Protein AF-S6UTB5-F1 (afdb_monomer_lite)

Organism: NCBI:txid1194404

Secondary structure (DSSP, 8-state):
-EE-TTS-EES--PBPS--SS--BHHHHB-SSSPPPHHHHTPBPPHHHHHHS----TTSPPEEE--S---SS---SBTTEEE-EEBGGGTSEEEEE---S-SS--GGGEEEEE-PPPP---

Structure (mmCIF, N/CA/C/O backbone):
data_AF-S6UTB5-F1
#
_entry.id   AF-S6UTB5-F1
#
loop_
_atom_site.group_PDB
_atom_site.id
_atom_site.type_symbol
_atom_site.label_atom_id
_atom_site.label_alt_id
_atom_site.label_comp_id
_atom_site.label_asym_id
_atom_site.label_entity_id
_atom_site.label_seq_id
_atom_site.pdbx_PDB_ins_code
_atom_site.Cartn_x
_atom_site.Cartn_y
_atom_site.Cartn_z
_atom_site.occupancy
_atom_site.B_iso_or_equiv
_atom_site.auth_seq_id
_atom_site.auth_comp_id
_atom_site.auth_asym_id
_atom_site.auth_atom_id
_atom_site.pdbx_PDB_model_num
ATOM 1 N N . THR A 1 1 ? 15.607 10.805 12.411 1.00 65.88 1 THR A N 1
ATOM 2 C CA . THR A 1 1 ? 15.615 10.926 10.942 1.00 65.88 1 THR A CA 1
ATOM 3 C C . THR A 1 1 ? 15.780 9.541 10.323 1.00 65.88 1 THR A C 1
ATOM 5 O O . THR A 1 1 ? 16.222 8.630 11.014 1.00 65.88 1 THR A O 1
ATOM 8 N N . LEU A 1 2 ? 15.346 9.351 9.078 1.00 70.94 2 LEU A N 1
ATOM 9 C CA . LEU A 1 2 ? 15.247 8.074 8.362 1.00 70.94 2 LEU A CA 1
ATOM 10 C C . LEU A 1 2 ? 16.042 8.194 7.058 1.00 70.94 2 LEU A C 1
ATOM 12 O O . LEU A 1 2 ? 15.652 8.987 6.208 1.00 70.94 2 LEU A O 1
ATOM 16 N N . THR A 1 3 ? 17.135 7.460 6.873 1.00 73.62 3 THR A N 1
ATOM 17 C CA . THR A 1 3 ? 17.847 7.451 5.581 1.00 73.62 3 THR A CA 1
ATOM 18 C C . THR A 1 3 ? 17.281 6.335 4.707 1.00 73.62 3 THR A C 1
ATOM 20 O O . THR A 1 3 ? 17.331 5.173 5.104 1.00 73.62 3 THR A O 1
ATOM 23 N N . GLY A 1 4 ? 16.698 6.692 3.559 1.00 66.44 4 GLY A N 1
ATOM 24 C CA . GLY A 1 4 ? 16.149 5.736 2.588 1.00 66.44 4 GLY A CA 1
ATOM 25 C C . GLY A 1 4 ? 17.234 5.032 1.771 1.00 66.44 4 GLY A C 1
ATOM 26 O O . GLY A 1 4 ? 18.401 5.433 1.802 1.00 66.44 4 GLY A O 1
ATOM 27 N N . GLY A 1 5 ? 16.860 4.002 1.005 1.00 67.31 5 GLY A N 1
ATOM 28 C CA . GLY A 1 5 ? 17.788 3.285 0.116 1.00 67.31 5 GLY A CA 1
ATOM 29 C C . GLY A 1 5 ? 18.373 4.154 -1.006 1.00 67.31 5 GLY A C 1
ATOM 30 O O . GLY A 1 5 ? 19.380 3.799 -1.612 1.00 67.31 5 GLY A O 1
ATOM 31 N N . ASP A 1 6 ? 17.773 5.318 -1.247 1.00 68.44 6 ASP A N 1
ATOM 32 C CA . ASP A 1 6 ? 18.244 6.365 -2.154 1.00 68.44 6 ASP A CA 1
ATOM 33 C C . ASP A 1 6 ? 19.270 7.328 -1.525 1.00 68.44 6 ASP A C 1
ATOM 35 O O . ASP A 1 6 ? 19.731 8.260 -2.184 1.00 68.44 6 ASP A O 1
ATOM 39 N N . GLY A 1 7 ? 19.625 7.127 -0.253 1.00 72.31 7 GLY A N 1
ATOM 40 C CA . GLY A 1 7 ? 20.558 7.976 0.488 1.00 72.31 7 GLY A CA 1
ATOM 41 C C . GLY A 1 7 ? 19.946 9.274 1.023 1.00 72.31 7 GLY A C 1
ATOM 42 O O . GLY A 1 7 ? 20.662 10.067 1.636 1.00 72.31 7 GLY A O 1
ATOM 43 N N . LEU A 1 8 ? 18.640 9.508 0.838 1.00 72.62 8 LEU A N 1
ATOM 44 C CA . LEU A 1 8 ? 17.973 10.708 1.339 1.00 72.62 8 LEU A CA 1
ATOM 45 C C . LEU A 1 8 ? 17.503 10.527 2.781 1.00 72.62 8 LEU A C 1
ATOM 47 O O . LEU A 1 8 ? 16.794 9.578 3.123 1.00 72.62 8 LEU A O 1
ATOM 51 N N . THR A 1 9 ? 17.855 11.498 3.621 1.00 76.81 9 THR A N 1
ATOM 52 C CA . THR A 1 9 ? 17.406 11.580 5.011 1.00 76.81 9 THR A CA 1
ATOM 53 C C . THR A 1 9 ? 16.052 12.280 5.089 1.00 76.81 9 THR A C 1
ATOM 55 O O . THR A 1 9 ? 15.887 13.398 4.609 1.00 76.81 9 THR A O 1
ATOM 58 N N . ARG A 1 10 ? 15.080 11.627 5.723 1.00 81.50 10 ARG A N 1
ATOM 59 C CA . ARG A 1 10 ? 13.698 12.086 5.882 1.00 81.50 10 ARG A CA 1
ATOM 60 C C . ARG A 1 10 ? 13.340 12.205 7.357 1.00 81.50 10 ARG A C 1
ATOM 62 O O . ARG A 1 10 ? 13.804 11.433 8.196 1.00 81.50 10 ARG A O 1
ATOM 69 N N . GLU A 1 11 ? 12.490 13.165 7.680 1.00 85.56 11 GLU A N 1
ATOM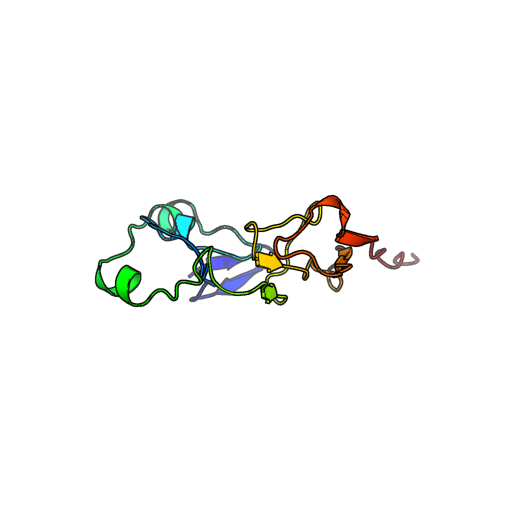 70 C CA . GLU A 1 11 ? 11.944 13.336 9.037 1.00 85.56 11 GLU A CA 1
ATOM 71 C C . GLU A 1 11 ? 10.517 12.803 9.162 1.00 85.56 11 GLU A C 1
ATOM 73 O O . GLU A 1 11 ? 10.035 12.558 10.262 1.00 85.56 11 GLU A O 1
ATOM 78 N N . PHE A 1 12 ? 9.879 12.551 8.021 1.00 87.00 12 PHE A N 1
ATOM 79 C CA . PHE A 1 12 ? 8.504 12.099 7.912 1.00 87.00 12 PHE A CA 1
ATOM 80 C C . PHE A 1 12 ? 8.449 10.815 7.090 1.00 87.00 12 PHE A C 1
ATOM 82 O O . PHE A 1 12 ? 9.263 10.599 6.188 1.00 87.00 12 PHE A O 1
ATOM 89 N N . PHE A 1 13 ? 7.463 9.980 7.389 1.00 90.06 13 PHE A N 1
ATOM 90 C CA . PHE A 1 13 ? 7.115 8.804 6.604 1.00 90.06 13 PHE A CA 1
ATOM 91 C C . PHE A 1 13 ? 5.614 8.819 6.331 1.00 90.06 13 PHE A C 1
ATOM 93 O O . PHE A 1 13 ? 4.856 9.535 6.989 1.00 90.06 13 PHE A O 1
ATOM 100 N N . ARG A 1 14 ? 5.175 8.047 5.339 1.00 90.62 14 ARG A N 1
ATOM 101 C CA . ARG A 1 14 ? 3.754 7.987 4.991 1.00 90.62 14 ARG A CA 1
ATOM 102 C C . ARG A 1 14 ? 3.046 6.907 5.777 1.00 90.62 14 ARG A C 1
ATOM 104 O O . ARG A 1 14 ? 3.535 5.781 5.865 1.00 90.62 14 ARG A O 1
ATOM 111 N N . THR A 1 15 ? 1.877 7.254 6.295 1.00 93.00 15 THR A N 1
ATOM 112 C CA . THR A 1 15 ? 1.024 6.320 7.012 1.00 93.00 15 THR A CA 1
ATOM 113 C C . THR A 1 15 ? 0.006 5.665 6.077 1.00 93.00 15 THR A C 1
ATOM 115 O O . THR A 1 15 ? -0.516 6.288 5.149 1.00 93.00 15 THR A O 1
ATOM 118 N N . LYS A 1 16 ? -0.302 4.394 6.333 1.00 94.19 16 LYS A N 1
ATOM 119 C CA . LYS A 1 16 ? -1.505 3.725 5.859 1.00 94.19 16 LYS A CA 1
ATOM 120 C C . LYS A 1 16 ? -2.687 4.495 6.420 1.00 94.19 16 LYS A C 1
ATOM 122 O O . LYS A 1 16 ? -2.800 4.659 7.631 1.00 94.19 16 LYS A O 1
ATOM 127 N N . PHE A 1 17 ? -3.596 4.891 5.547 1.00 94.38 17 PHE A N 1
ATOM 128 C CA . PHE A 1 17 ? -4.853 5.509 5.949 1.00 94.38 17 PHE A CA 1
ATOM 129 C C . PHE A 1 17 ? -5.978 4.473 6.071 1.00 94.38 17 PHE A C 1
ATOM 131 O O . PHE A 1 17 ? -7.142 4.826 5.981 1.00 94.38 17 PHE A O 1
ATOM 138 N N . TRP A 1 18 ? -5.664 3.182 6.205 1.00 94.62 18 TRP A N 1
ATOM 139 C CA . TRP A 1 18 ? -6.658 2.103 6.248 1.00 94.62 18 TRP A CA 1
ATOM 140 C C . TRP A 1 18 ? -6.494 1.166 7.447 1.00 94.62 18 TRP A C 1
ATOM 142 O O . TRP A 1 18 ? -7.460 0.507 7.798 1.00 94.62 18 TRP A O 1
ATOM 152 N N . GLU A 1 19 ? -5.336 1.116 8.111 1.00 93.94 19 GLU A N 1
ATOM 153 C CA . GLU A 1 19 ? -5.058 0.163 9.198 1.00 93.94 19 GLU A CA 1
ATOM 154 C C . GLU A 1 19 ? -6.116 0.214 10.321 1.00 93.94 19 GLU A C 1
ATOM 156 O O . GLU A 1 19 ? -6.495 1.293 10.773 1.00 93.94 19 GLU A O 1
ATOM 161 N N . ASP A 1 20 ? -6.627 -0.945 10.757 1.00 89.12 20 ASP A N 1
ATOM 162 C CA . ASP A 1 20 ? -7.816 -0.983 11.630 1.00 89.12 20 ASP A CA 1
ATOM 163 C C . ASP A 1 20 ? -7.493 -0.771 13.111 1.00 89.12 20 ASP A C 1
ATOM 165 O O . ASP A 1 20 ? -8.259 -0.125 13.825 1.00 89.12 20 ASP A O 1
ATOM 169 N N . ASN A 1 21 ? -6.376 -1.326 13.582 1.00 91.75 21 ASN A N 1
ATOM 170 C CA . ASN A 1 21 ? -5.938 -1.196 14.970 1.00 91.75 21 ASN A CA 1
ATOM 171 C C . ASN A 1 21 ? -4.402 -1.212 15.072 1.00 91.75 21 ASN A C 1
ATOM 173 O O . ASN A 1 21 ? -3.829 -2.155 15.633 1.00 91.75 21 ASN A O 1
ATOM 177 N N . PRO A 1 22 ? -3.713 -0.198 14.519 1.00 95.25 22 PRO A N 1
ATOM 178 C CA . PRO A 1 22 ? -2.261 -0.144 14.572 1.00 95.25 22 PRO A CA 1
ATOM 179 C C . PRO A 1 22 ? -1.755 0.077 16.001 1.00 95.25 22 PRO A C 1
ATOM 181 O O . PRO A 1 22 ? -2.326 0.851 16.778 1.00 95.25 22 PRO A O 1
ATOM 184 N N . GLN A 1 23 ? -0.658 -0.590 16.353 1.00 96.94 23 GLN A N 1
ATOM 185 C CA . GLN A 1 23 ? -0.009 -0.462 17.657 1.00 96.94 23 GLN A CA 1
ATOM 186 C C . GLN A 1 23 ? 1.299 0.318 17.580 1.00 96.94 23 GLN A C 1
ATOM 188 O O . GLN A 1 23 ? 1.615 1.058 18.508 1.00 96.94 23 GLN A O 1
ATOM 193 N N . THR A 1 24 ? 2.032 0.187 16.481 1.00 97.25 24 THR A N 1
ATOM 194 C CA . THR A 1 24 ? 3.385 0.715 16.296 1.00 97.25 24 THR A CA 1
ATOM 195 C C . THR A 1 24 ? 3.518 1.512 15.001 1.00 97.25 24 THR A C 1
ATOM 197 O O . THR A 1 24 ? 2.667 1.429 14.113 1.00 97.25 24 THR A O 1
ATOM 200 N N . TYR A 1 25 ? 4.604 2.274 14.854 1.00 96.19 25 TYR A N 1
ATOM 201 C CA . TYR A 1 25 ? 4.892 2.989 13.602 1.00 96.19 25 TYR A CA 1
ATOM 202 C C . TYR A 1 25 ? 5.076 2.028 12.419 1.00 96.19 25 TYR A C 1
ATOM 204 O O . TYR A 1 25 ? 4.698 2.355 11.295 1.00 96.19 25 TYR A O 1
ATOM 212 N N . GLY A 1 26 ? 5.605 0.826 12.666 1.00 95.06 26 GLY A N 1
ATOM 213 C CA . GLY A 1 26 ? 5.721 -0.231 11.663 1.00 95.06 26 GLY A CA 1
ATOM 214 C C . GLY A 1 26 ? 4.369 -0.736 11.151 1.00 95.06 26 GLY A C 1
ATOM 215 O O . GLY A 1 26 ? 4.260 -1.097 9.982 1.00 95.06 26 GLY A O 1
ATOM 216 N N . ASP A 1 27 ? 3.319 -0.689 11.972 1.00 95.06 27 ASP A N 1
ATOM 217 C CA . ASP A 1 27 ? 1.976 -1.088 11.534 1.00 95.06 27 ASP A CA 1
ATOM 218 C C . ASP A 1 27 ? 1.391 -0.096 10.533 1.00 95.06 27 ASP A C 1
ATOM 220 O O . ASP A 1 27 ? 0.614 -0.481 9.662 1.00 95.06 27 ASP A O 1
ATOM 224 N N . VAL A 1 28 ? 1.780 1.175 10.629 1.00 95.00 28 VAL A N 1
ATOM 225 C CA . VAL A 1 28 ? 1.237 2.243 9.789 1.00 95.00 28 VAL A CA 1
ATOM 226 C C . VAL A 1 28 ? 2.164 2.666 8.670 1.00 95.00 28 VAL A C 1
ATOM 228 O O . VAL A 1 28 ? 1.695 3.377 7.801 1.00 95.00 28 VAL A O 1
ATOM 231 N N . VAL A 1 29 ? 3.434 2.271 8.607 1.00 93.88 29 VAL A N 1
ATOM 232 C CA . VAL A 1 29 ? 4.285 2.699 7.486 1.00 93.88 29 VAL A CA 1
ATOM 233 C C . VAL A 1 29 ? 3.770 2.152 6.148 1.00 93.88 29 VAL A C 1
ATOM 235 O O . VAL A 1 29 ? 3.424 0.976 6.016 1.00 93.88 29 VAL A O 1
ATOM 238 N N . PHE A 1 30 ? 3.725 3.017 5.134 1.00 91.62 30 PHE A N 1
ATOM 239 C CA . PHE A 1 30 ? 3.431 2.629 3.760 1.00 91.62 30 PHE A CA 1
ATOM 240 C C . PHE A 1 30 ? 4.272 3.423 2.764 1.00 91.62 30 PHE A C 1
ATOM 242 O O . PHE A 1 30 ? 3.868 4.461 2.243 1.00 91.62 30 PHE A O 1
ATOM 249 N N . GLN A 1 31 ? 5.481 2.931 2.530 1.00 87.94 31 GLN A N 1
ATOM 250 C CA . GLN A 1 31 ? 6.446 3.457 1.571 1.00 87.94 31 GLN A CA 1
ATOM 251 C C . GLN A 1 31 ? 7.457 2.340 1.237 1.00 87.94 31 GLN A C 1
ATOM 253 O O . GLN A 1 31 ? 7.458 1.318 1.928 1.00 87.94 31 GLN A O 1
ATOM 258 N N . PRO A 1 32 ? 8.311 2.506 0.215 1.00 84.94 32 PRO A N 1
ATOM 259 C CA . PRO A 1 32 ? 9.264 1.466 -0.184 1.00 84.94 32 PRO A CA 1
ATOM 260 C C . PRO A 1 32 ? 10.309 1.182 0.895 1.00 84.94 32 PRO A C 1
ATOM 262 O O . PRO A 1 32 ? 10.635 0.029 1.168 1.00 84.94 32 PRO A O 1
ATOM 265 N N . ASP A 1 33 ? 10.812 2.245 1.522 1.00 85.06 33 ASP A N 1
ATOM 266 C CA . ASP A 1 33 ? 11.832 2.153 2.558 1.00 85.06 33 ASP A CA 1
ATOM 267 C C . ASP A 1 33 ? 11.208 1.778 3.903 1.00 85.06 33 ASP A C 1
ATOM 269 O O . ASP A 1 33 ? 10.399 2.525 4.472 1.00 85.06 33 ASP A O 1
ATOM 273 N N . ALA A 1 34 ? 11.634 0.635 4.439 1.00 86.31 34 ALA A N 1
ATOM 274 C CA . ALA A 1 34 ? 11.290 0.231 5.792 1.00 86.31 34 ALA A CA 1
ATOM 275 C C . ALA A 1 34 ? 11.818 1.247 6.818 1.00 86.31 34 ALA A C 1
ATOM 277 O O . ALA A 1 34 ? 12.884 1.844 6.655 1.00 86.31 34 ALA A O 1
ATOM 278 N N . LEU A 1 35 ? 11.078 1.418 7.914 1.00 89.44 35 LEU A N 1
ATOM 279 C CA . LEU A 1 35 ? 11.581 2.177 9.055 1.00 89.44 35 LEU A CA 1
ATOM 280 C C . LEU A 1 35 ? 12.737 1.406 9.720 1.00 89.44 35 LEU A C 1
ATOM 282 O O . LEU A 1 35 ? 12.686 0.174 9.775 1.00 89.44 35 LEU A O 1
ATOM 286 N N . PRO A 1 36 ? 13.744 2.096 10.290 1.00 89.88 36 PRO A N 1
ATOM 287 C CA . PRO A 1 36 ? 14.728 1.471 11.164 1.00 89.88 36 PRO A CA 1
ATOM 288 C C . PRO A 1 36 ? 14.032 0.667 12.260 1.00 89.88 36 PRO A C 1
ATOM 290 O O . PRO A 1 36 ? 13.036 1.125 12.818 1.00 89.88 36 PRO A O 1
ATOM 293 N N . GLU A 1 37 ? 14.572 -0.501 12.605 1.00 89.62 37 GLU A N 1
ATOM 294 C CA . GLU A 1 37 ? 13.909 -1.469 13.490 1.00 89.62 37 GLU A CA 1
ATOM 295 C C . GLU A 1 37 ? 13.424 -0.851 14.813 1.00 89.62 37 GLU A C 1
ATOM 297 O O . GLU A 1 37 ? 12.287 -1.076 15.227 1.00 89.62 37 GLU A O 1
ATOM 302 N N . GLY A 1 38 ? 14.257 -0.025 15.455 1.00 90.44 38 GLY A N 1
ATOM 303 C CA . GLY A 1 38 ? 13.887 0.665 16.693 1.00 90.44 38 GLY A CA 1
ATOM 304 C C . GLY A 1 38 ? 12.719 1.639 16.515 1.00 90.44 38 GLY A C 1
ATOM 305 O O . GLY A 1 38 ? 11.860 1.716 17.385 1.00 90.44 38 GLY A O 1
ATOM 306 N N . VAL A 1 39 ? 12.649 2.326 15.370 1.00 91.12 39 VAL A N 1
ATOM 307 C CA . VAL A 1 39 ? 11.555 3.250 15.034 1.00 91.12 39 VAL A CA 1
ATOM 308 C C . VAL A 1 39 ? 10.287 2.479 14.683 1.00 91.12 39 VAL A C 1
ATOM 310 O O . VAL A 1 39 ? 9.208 2.857 15.122 1.00 91.12 39 VAL A O 1
ATOM 313 N N . ALA A 1 40 ? 10.403 1.385 13.928 1.00 94.00 40 ALA A N 1
ATOM 314 C CA . ALA A 1 40 ? 9.269 0.542 13.561 1.00 94.00 40 ALA A CA 1
ATOM 315 C C . ALA A 1 40 ? 8.554 -0.027 14.796 1.00 94.00 40 ALA A C 1
ATOM 317 O O . ALA A 1 40 ? 7.330 -0.113 14.801 1.00 94.00 40 ALA A O 1
ATOM 318 N N . LYS A 1 41 ? 9.307 -0.373 15.850 1.00 96.12 41 LYS A N 1
ATOM 319 C CA . LYS A 1 41 ? 8.778 -0.896 17.121 1.00 96.12 41 LYS A CA 1
ATOM 320 C C . LYS A 1 41 ? 8.221 0.180 18.059 1.00 96.12 41 LYS A C 1
ATOM 322 O O . LYS A 1 41 ? 7.623 -0.175 19.073 1.00 96.12 41 LYS A O 1
ATOM 327 N N . THR A 1 42 ? 8.409 1.466 17.757 1.00 96.25 42 THR A N 1
ATOM 328 C CA . THR A 1 42 ? 7.892 2.558 18.589 1.00 96.25 42 THR A CA 1
ATOM 329 C C . THR A 1 42 ? 6.362 2.500 18.642 1.00 96.25 42 THR A C 1
ATOM 331 O O . THR A 1 42 ? 5.726 2.509 17.582 1.00 96.25 42 THR A O 1
ATOM 334 N N . PRO A 1 43 ? 5.750 2.441 19.841 1.00 97.62 43 PRO A N 1
ATOM 335 C CA . PRO A 1 43 ? 4.300 2.467 19.983 1.00 97.62 43 PRO A CA 1
ATOM 336 C C . PRO A 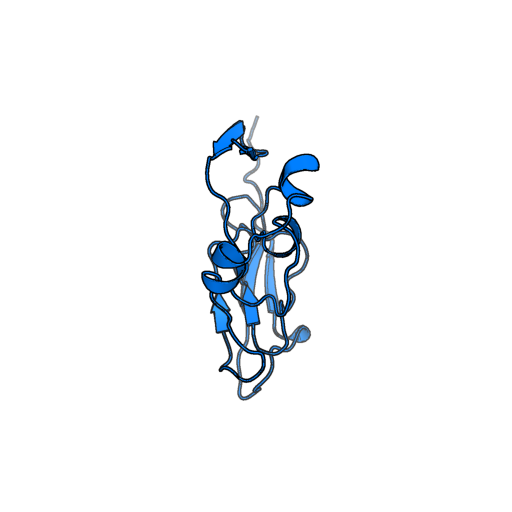1 43 ? 3.704 3.798 19.523 1.00 97.62 43 PRO A C 1
ATOM 338 O O . PRO A 1 43 ? 4.241 4.859 19.832 1.00 97.62 43 PRO A O 1
ATOM 341 N N . LEU A 1 44 ? 2.552 3.741 18.857 1.00 96.62 44 LEU A N 1
ATOM 342 C CA . LEU A 1 44 ? 1.729 4.919 18.596 1.00 96.62 44 LEU A CA 1
ATOM 343 C C . LEU A 1 44 ? 1.078 5.387 19.902 1.00 96.62 44 LEU A C 1
ATOM 345 O O . LEU A 1 44 ? 0.383 4.615 20.573 1.00 96.62 44 LEU A O 1
ATOM 349 N N . SER A 1 45 ? 1.246 6.663 20.234 1.00 96.50 45 SER A N 1
ATOM 350 C CA . SER A 1 45 ? 0.499 7.314 21.311 1.00 96.50 45 SER A CA 1
ATOM 351 C C . SER A 1 45 ? -0.997 7.389 20.988 1.00 96.50 45 SER A C 1
ATOM 353 O O . SER A 1 45 ? -1.416 7.335 19.832 1.00 96.50 45 SER A O 1
ATOM 355 N N . THR A 1 46 ? -1.834 7.575 22.010 1.00 95.12 46 THR A N 1
ATOM 356 C CA . THR A 1 46 ? -3.284 7.749 21.827 1.00 95.12 46 THR A CA 1
ATOM 357 C C . THR A 1 46 ? -3.618 8.924 20.904 1.00 95.12 46 THR A C 1
ATOM 359 O O . THR A 1 46 ? -4.504 8.809 20.062 1.00 95.12 46 THR A O 1
ATOM 362 N N . SER A 1 47 ? -2.897 10.043 21.024 1.00 95.81 47 SER A N 1
ATOM 363 C CA . SER A 1 47 ? -3.078 11.205 20.147 1.00 95.81 47 SER A CA 1
ATOM 364 C C . SER A 1 47 ? -2.726 10.894 18.696 1.00 95.81 47 SER A C 1
ATOM 366 O O . SER A 1 47 ? -3.467 11.293 17.804 1.00 95.81 47 SER A O 1
ATOM 368 N N . GLU A 1 48 ? -1.644 10.151 18.453 1.00 94.88 48 GLU A N 1
ATOM 369 C CA . GLU A 1 48 ? -1.263 9.744 17.097 1.00 94.88 48 GLU A CA 1
ATOM 370 C C . GLU A 1 48 ? -2.287 8.784 16.505 1.00 94.88 48 GLU A C 1
ATOM 372 O O . GLU A 1 48 ? -2.718 8.997 15.378 1.00 94.88 48 GLU A O 1
ATOM 377 N N . LYS A 1 49 ? -2.758 7.793 17.277 1.00 93.25 49 LYS A N 1
ATOM 378 C CA . LYS A 1 49 ? -3.827 6.883 16.835 1.00 93.25 49 LYS A CA 1
ATOM 379 C C . LYS A 1 49 ? -5.095 7.643 16.443 1.00 93.25 49 LYS A C 1
ATOM 381 O O . LYS A 1 49 ? -5.678 7.346 15.408 1.00 93.25 49 LYS A O 1
ATOM 386 N N . ASN A 1 50 ? -5.489 8.644 17.230 1.00 91.44 50 ASN A N 1
ATOM 387 C CA . ASN A 1 50 ? -6.670 9.466 16.953 1.00 91.44 50 ASN A CA 1
ATOM 388 C C . ASN A 1 50 ? -6.494 10.403 15.746 1.00 91.44 50 ASN A C 1
ATOM 390 O O . ASN A 1 50 ? -7.489 10.832 15.167 1.00 91.44 50 ASN A O 1
ATOM 394 N N . ALA A 1 51 ? -5.256 10.738 15.378 1.00 92.50 51 ALA A N 1
ATOM 395 C CA . ALA A 1 51 ? -4.949 11.570 14.216 1.00 92.50 51 ALA A CA 1
ATOM 396 C C . ALA A 1 51 ? -4.847 10.767 12.906 1.00 92.50 51 ALA A C 1
ATOM 398 O O . ALA A 1 51 ? -4.811 11.364 11.828 1.00 92.50 51 ALA A O 1
ATOM 399 N N . LEU A 1 52 ? -4.787 9.431 12.971 1.00 92.44 52 LEU A N 1
ATOM 400 C CA . LEU A 1 52 ? -4.753 8.591 11.778 1.00 92.44 52 LEU A CA 1
ATOM 401 C C . LEU A 1 52 ? -6.087 8.649 11.034 1.00 92.44 52 LEU A C 1
ATOM 403 O O . LEU A 1 52 ? -7.161 8.457 11.603 1.00 92.44 52 LEU A O 1
ATOM 407 N N . LEU A 1 53 ? -6.001 8.855 9.723 1.00 91.44 53 LEU A N 1
ATOM 408 C CA . LEU A 1 53 ? -7.136 8.675 8.828 1.00 91.44 53 LEU A CA 1
ATOM 409 C C . LEU A 1 53 ? -7.434 7.180 8.671 1.00 91.44 53 LEU A C 1
ATOM 411 O O . LEU A 1 53 ? -6.512 6.365 8.610 1.00 91.44 53 LEU A O 1
ATOM 415 N N . ARG A 1 54 ? -8.722 6.835 8.563 1.00 90.69 54 ARG A N 1
ATOM 416 C CA . ARG A 1 54 ? -9.177 5.457 8.356 1.00 90.69 54 ARG A CA 1
ATOM 417 C C . ARG A 1 54 ? -10.185 5.371 7.215 1.00 90.69 54 ARG A C 1
ATOM 419 O O . ARG A 1 54 ? -11.285 5.902 7.309 1.00 90.69 54 ARG A O 1
ATOM 426 N N . TYR A 1 55 ? -9.812 4.640 6.174 1.00 95.69 55 TYR A N 1
ATOM 427 C CA . TYR A 1 55 ? -10.654 4.222 5.067 1.00 95.69 55 TYR A CA 1
ATOM 428 C C . TYR A 1 55 ? -11.185 2.822 5.357 1.00 95.69 55 TYR A C 1
ATOM 430 O O . TYR A 1 55 ? -10.425 1.848 5.423 1.00 95.69 55 TYR A O 1
ATOM 438 N N . GLY A 1 56 ? -12.487 2.752 5.622 1.00 94.81 56 GLY A N 1
ATOM 439 C CA . GLY A 1 56 ? -13.163 1.527 6.029 1.00 94.81 56 GLY A CA 1
ATOM 440 C C . GLY A 1 56 ? -13.266 0.496 4.906 1.00 94.81 56 GLY A C 1
ATOM 441 O O . GLY A 1 56 ? -13.205 0.820 3.724 1.00 94.81 56 GLY A O 1
ATOM 442 N N . SER A 1 57 ? -13.477 -0.768 5.277 1.00 94.12 57 SER A N 1
ATOM 443 C CA . SER A 1 57 ? -13.703 -1.868 4.325 1.00 94.12 57 SER A CA 1
ATOM 444 C C . SER A 1 57 ? -15.003 -1.737 3.525 1.00 94.12 57 SER A C 1
ATOM 446 O O . SER A 1 57 ? -15.140 -2.367 2.484 1.00 94.12 57 SER A O 1
ATOM 448 N N . ASN A 1 58 ? -15.955 -0.954 4.038 1.00 94.50 58 ASN A N 1
ATOM 449 C CA . ASN A 1 58 ? -17.279 -0.748 3.445 1.00 94.50 58 ASN A CA 1
ATOM 450 C C . ASN A 1 58 ? -17.365 0.568 2.655 1.00 94.50 58 ASN A C 1
ATOM 452 O O . ASN A 1 58 ? -18.430 0.911 2.149 1.00 94.50 58 ASN A O 1
ATOM 456 N N . GLU A 1 59 ? -16.265 1.321 2.598 1.00 96.62 59 GLU A N 1
ATOM 457 C CA . GLU A 1 59 ? -16.143 2.493 1.735 1.00 96.62 59 GLU A CA 1
ATOM 458 C C . GLU A 1 59 ? -16.058 2.059 0.259 1.00 96.62 59 GLU A C 1
ATOM 460 O O . GLU A 1 59 ? -15.760 0.889 -0.013 1.00 96.62 59 GLU A O 1
ATOM 465 N N . PRO A 1 60 ? -16.291 2.973 -0.704 1.00 97.56 60 PRO A N 1
ATOM 466 C CA . PRO A 1 60 ? -16.188 2.675 -2.132 1.00 97.56 60 PRO A CA 1
ATOM 467 C C . PRO A 1 60 ? -14.862 2.022 -2.565 1.00 97.56 60 PRO A C 1
ATOM 469 O O . PRO A 1 60 ? -13.883 1.958 -1.825 1.00 97.56 60 PRO A O 1
ATOM 472 N N . LEU A 1 61 ? -14.807 1.551 -3.813 1.00 98.19 61 LEU A N 1
ATOM 473 C CA .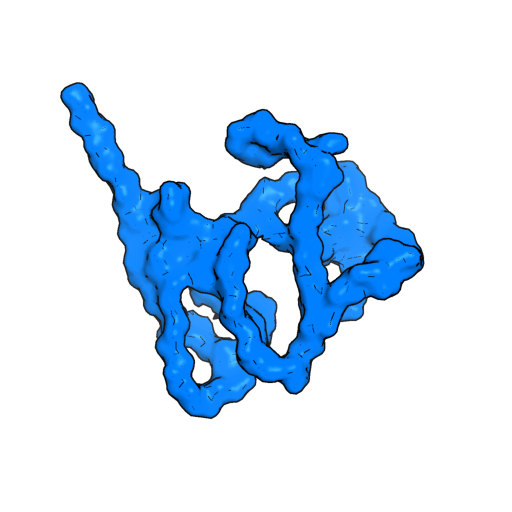 LEU A 1 61 ? -13.535 1.140 -4.401 1.00 98.19 61 LEU A CA 1
ATOM 474 C C . LEU A 1 61 ? -12.588 2.340 -4.507 1.00 98.19 61 LEU A C 1
ATOM 476 O O . LEU A 1 61 ? -12.955 3.389 -5.042 1.00 98.19 61 LEU A O 1
ATOM 480 N N . LEU A 1 62 ? -11.352 2.158 -4.050 1.00 97.81 62 LEU A N 1
ATOM 481 C CA . LEU A 1 62 ? -10.309 3.171 -4.087 1.00 97.81 62 LEU A CA 1
ATOM 482 C C . LEU A 1 62 ? -9.054 2.638 -4.785 1.00 97.81 62 LEU A C 1
ATOM 484 O O . LEU A 1 62 ? -8.461 1.635 -4.384 1.00 97.81 62 LEU A O 1
ATOM 488 N N . PHE A 1 63 ? -8.621 3.356 -5.820 1.00 98.06 63 PHE A N 1
ATOM 489 C CA . PHE A 1 63 ? -7.383 3.100 -6.550 1.00 98.06 63 PHE A CA 1
ATOM 490 C C . PHE A 1 63 ? -6.433 4.277 -6.343 1.00 98.06 63 PHE A C 1
ATOM 492 O O . PHE A 1 63 ? -6.788 5.420 -6.628 1.00 98.06 63 PHE A O 1
ATOM 499 N N . VAL A 1 64 ? -5.228 4.013 -5.838 1.00 97.06 64 VAL A N 1
ATOM 500 C CA . VAL A 1 64 ? -4.242 5.056 -5.510 1.00 97.06 64 VAL A CA 1
ATOM 501 C C . VAL A 1 64 ? -2.898 4.825 -6.189 1.00 97.06 64 VAL A C 1
ATOM 503 O O . VAL A 1 64 ? -2.541 3.705 -6.543 1.00 97.06 64 VAL A O 1
ATOM 506 N N . GLY A 1 65 ? -2.120 5.891 -6.343 1.00 94.69 65 GLY A N 1
ATOM 507 C CA . GLY A 1 65 ? -0.720 5.826 -6.764 1.00 94.69 65 GLY A CA 1
ATOM 508 C C . GLY A 1 65 ? 0.216 6.341 -5.673 1.00 94.69 65 GLY A C 1
ATOM 509 O O . GLY A 1 65 ? -0.113 6.263 -4.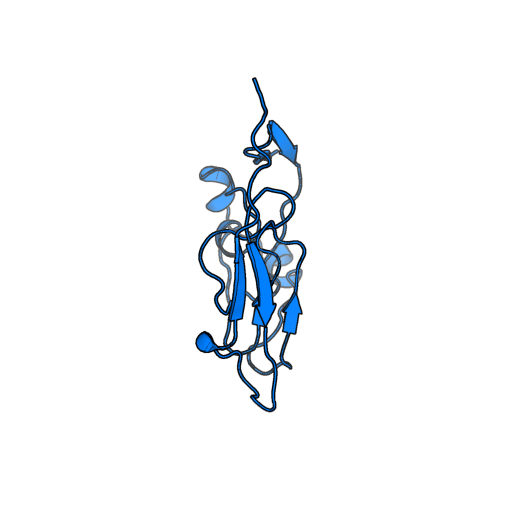496 1.00 94.69 65 GLY A O 1
ATOM 510 N N . HIS A 1 66 ? 1.348 6.919 -6.072 1.00 91.25 66 HIS A N 1
ATOM 511 C CA . HIS A 1 66 ? 2.305 7.665 -5.245 1.00 91.25 66 HIS A CA 1
ATOM 512 C C . HIS A 1 66 ? 3.206 6.848 -4.303 1.00 91.25 66 HIS A C 1
ATOM 514 O O . HIS A 1 66 ? 4.232 7.369 -3.864 1.00 91.25 66 HIS A O 1
ATOM 520 N N . TYR A 1 67 ? 2.852 5.610 -3.961 1.00 91.75 67 TYR A N 1
ATOM 521 C CA . TYR A 1 67 ? 3.529 4.825 -2.921 1.00 91.75 67 TYR A CA 1
ATOM 522 C C . TYR A 1 67 ? 4.678 3.933 -3.406 1.00 91.75 67 TYR A C 1
ATOM 524 O O . TYR A 1 67 ? 5.226 3.196 -2.588 1.00 91.75 67 TYR A O 1
ATOM 532 N N . TRP A 1 68 ? 5.055 4.012 -4.689 1.00 92.44 68 TRP A N 1
ATOM 533 C CA . TRP A 1 68 ? 6.245 3.347 -5.243 1.00 92.44 68 TRP A CA 1
ATOM 534 C C . TRP A 1 68 ? 6.364 1.862 -4.840 1.00 92.44 68 TRP A C 1
ATOM 536 O O . TRP A 1 68 ? 7.401 1.387 -4.378 1.00 92.44 68 TRP A O 1
ATOM 546 N N . ARG A 1 69 ? 5.286 1.088 -4.988 1.00 93.88 69 ARG A N 1
ATOM 547 C CA . ARG A 1 69 ? 5.312 -0.342 -4.656 1.00 93.88 69 ARG A CA 1
ATOM 548 C C . ARG A 1 69 ? 6.269 -1.113 -5.569 1.00 93.88 69 ARG A C 1
ATOM 550 O O . ARG A 1 69 ? 6.672 -0.658 -6.641 1.00 93.88 69 ARG A O 1
ATOM 557 N N . SER A 1 70 ? 6.602 -2.322 -5.137 1.00 92.62 70 SER A N 1
ATOM 558 C CA . SER A 1 70 ? 7.356 -3.314 -5.899 1.00 92.62 70 SER A CA 1
ATOM 559 C C . SER A 1 70 ? 6.673 -4.684 -5.805 1.00 92.62 70 SER A C 1
ATOM 561 O O . SER A 1 70 ? 5.719 -4.870 -5.042 1.00 92.62 70 SER A O 1
ATOM 563 N N . GLY A 1 71 ? 7.140 -5.646 -6.602 1.00 93.25 71 GLY A N 1
ATOM 564 C CA . GLY A 1 71 ? 6.590 -7.003 -6.643 1.00 93.25 71 GLY A CA 1
ATOM 565 C C . GLY A 1 71 ? 5.418 -7.163 -7.613 1.00 93.25 71 GLY A C 1
ATOM 566 O O . GLY A 1 71 ? 5.318 -6.450 -8.613 1.00 93.25 71 GLY A O 1
ATOM 567 N N . ILE A 1 72 ? 4.559 -8.147 -7.343 1.00 96.38 72 ILE A N 1
ATOM 568 C CA . 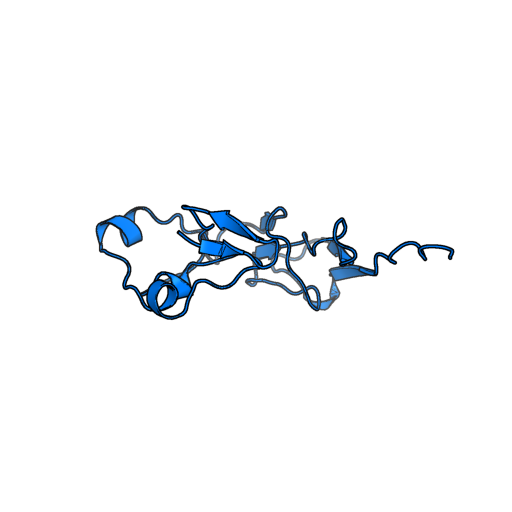ILE A 1 72 ? 3.393 -8.467 -8.177 1.00 96.38 72 ILE A CA 1
ATOM 569 C C . ILE A 1 72 ? 2.215 -7.557 -7.776 1.00 96.38 72 ILE A C 1
ATOM 571 O O . ILE A 1 72 ? 1.937 -7.426 -6.577 1.00 96.38 72 ILE A O 1
ATOM 575 N N . PRO A 1 73 ? 1.531 -6.911 -8.742 1.00 98.00 73 PRO A N 1
ATOM 576 C CA . PRO A 1 73 ? 0.297 -6.175 -8.492 1.00 98.00 73 PRO A CA 1
ATOM 577 C C . PRO A 1 73 ? -0.759 -7.008 -7.772 1.00 98.00 73 PRO A C 1
ATOM 579 O O . PRO A 1 73 ? -1.090 -8.103 -8.210 1.00 98.00 73 PRO A O 1
ATOM 582 N N . ALA A 1 74 ? -1.256 -6.495 -6.647 1.00 97.50 74 ALA A N 1
ATOM 583 C CA . ALA A 1 74 ? -2.261 -7.172 -5.836 1.00 97.50 74 ALA A CA 1
ATOM 584 C C . ALA A 1 74 ? -3.087 -6.160 -5.022 1.00 97.50 74 ALA A C 1
ATOM 586 O O . ALA A 1 74 ? -2.554 -5.097 -4.654 1.00 97.50 74 ALA A O 1
ATOM 587 N N . PRO A 1 75 ? -4.349 -6.492 -4.683 1.00 97.62 75 PRO A N 1
ATOM 588 C CA . PRO A 1 75 ? -5.154 -5.679 -3.780 1.00 97.62 75 PRO A CA 1
ATOM 589 C C . PRO A 1 75 ? -4.448 -5.470 -2.434 1.00 97.62 75 PRO A C 1
ATOM 591 O O . PRO A 1 75 ? -3.765 -6.357 -1.924 1.00 97.62 75 PRO A O 1
ATOM 594 N N . ILE A 1 76 ? -4.630 -4.291 -1.841 1.00 95.88 76 ILE A N 1
ATOM 595 C CA . ILE A 1 76 ? -4.257 -4.026 -0.442 1.00 95.88 76 ILE A CA 1
ATOM 596 C C . ILE A 1 76 ? -5.385 -4.511 0.476 1.00 95.88 76 ILE A C 1
ATOM 598 O O . ILE A 1 76 ? -5.133 -5.079 1.536 1.00 95.88 76 ILE A O 1
ATOM 602 N N . ARG A 1 77 ? -6.633 -4.288 0.049 1.00 96.25 77 ARG A N 1
ATOM 603 C CA . ARG A 1 77 ? -7.880 -4.763 0.663 1.00 96.25 77 ARG A CA 1
ATOM 604 C C . ARG A 1 77 ? -8.894 -5.090 -0.431 1.00 96.25 77 ARG A C 1
ATOM 606 O O . ARG A 1 77 ? -8.695 -4.651 -1.564 1.00 96.25 77 ARG A O 1
ATOM 613 N N . PRO A 1 78 ? -10.017 -5.751 -0.100 1.00 97.38 78 PRO A N 1
ATOM 614 C CA . PRO A 1 78 ? -11.086 -5.983 -1.063 1.00 97.38 78 PRO A CA 1
ATOM 615 C C . PRO A 1 78 ? -11.614 -4.711 -1.741 1.00 97.38 78 PRO A C 1
ATOM 617 O O . PRO A 1 78 ? -12.106 -4.812 -2.850 1.00 97.38 78 PRO A O 1
ATOM 620 N N . ASN A 1 79 ? -11.496 -3.524 -1.135 1.00 98.06 79 ASN A N 1
ATOM 621 C CA . ASN A 1 79 ? -11.924 -2.253 -1.731 1.00 98.06 79 ASN A CA 1
ATOM 622 C C . ASN A 1 79 ? -10.782 -1.255 -2.008 1.00 98.06 79 ASN A C 1
ATOM 624 O O . ASN A 1 79 ? -11.050 -0.103 -2.336 1.00 98.06 79 ASN A O 1
ATOM 628 N N . LEU A 1 80 ? -9.512 -1.657 -1.874 1.00 97.88 80 LEU A N 1
ATOM 629 C CA . LEU A 1 80 ? -8.365 -0.751 -2.014 1.00 97.88 80 LEU A CA 1
ATOM 630 C C . LEU A 1 80 ? -7.221 -1.402 -2.789 1.00 97.88 80 LEU A C 1
ATOM 632 O O . LEU A 1 80 ? -6.698 -2.444 -2.388 1.00 97.88 80 LEU A O 1
ATOM 636 N N . ALA A 1 81 ? -6.754 -0.727 -3.836 1.00 98.06 81 ALA A N 1
ATOM 637 C CA . ALA A 1 81 ? -5.565 -1.107 -4.589 1.00 98.06 81 ALA A CA 1
ATOM 638 C C . ALA A 1 81 ? -4.631 0.088 -4.802 1.00 98.06 81 ALA A C 1
ATOM 640 O O . ALA A 1 81 ? -5.068 1.213 -5.035 1.00 98.06 81 ALA A O 1
ATOM 641 N N . CYS A 1 82 ? -3.324 -0.166 -4.770 1.00 97.56 82 CYS A N 1
ATOM 642 C CA . CYS A 1 82 ? -2.336 0.784 -5.270 1.00 97.56 82 CYS A CA 1
ATOM 643 C C . CYS A 1 82 ? -1.877 0.326 -6.656 1.00 97.56 82 CYS A C 1
ATOM 645 O O . CYS A 1 82 ? -1.618 -0.859 -6.824 1.00 97.56 82 CYS A O 1
ATOM 647 N N . LEU A 1 83 ? -1.787 1.236 -7.625 1.00 98.19 83 LEU A N 1
ATOM 648 C CA . LEU A 1 83 ? -1.344 0.966 -9.001 1.00 98.19 83 LEU A CA 1
ATOM 649 C C . LEU A 1 83 ? 0.044 1.550 -9.299 1.00 98.19 83 LEU A C 1
ATOM 651 O O . LEU A 1 83 ? 0.596 1.344 -10.373 1.00 98.19 83 LEU A O 1
ATOM 655 N N . ASP A 1 84 ? 0.638 2.267 -8.350 1.00 97.19 84 ASP A N 1
ATOM 656 C CA . ASP A 1 84 ? 1.991 2.788 -8.500 1.00 97.19 84 ASP A CA 1
ATOM 657 C C . ASP A 1 84 ? 3.012 1.729 -8.094 1.00 97.19 84 ASP A C 1
ATOM 659 O O . ASP A 1 84 ? 3.313 1.562 -6.912 1.00 97.19 84 ASP A O 1
ATOM 663 N N . TYR A 1 85 ? 3.525 1.021 -9.099 1.00 96.88 85 TYR A N 1
ATOM 664 C CA . TYR A 1 85 ? 4.592 0.031 -8.967 1.00 96.88 85 TYR A CA 1
ATOM 665 C C . TYR A 1 85 ? 5.926 0.553 -9.508 1.00 96.88 85 TYR A C 1
ATOM 667 O O . TYR A 1 85 ? 6.688 -0.177 -10.146 1.00 96.88 85 TYR A O 1
ATOM 675 N N . SER A 1 86 ? 6.213 1.834 -9.253 1.00 94.56 86 SER A N 1
ATOM 676 C CA . SER A 1 86 ? 7.531 2.430 -9.494 1.00 94.56 86 SER A CA 1
ATOM 677 C C . SER A 1 86 ? 7.980 2.362 -10.957 1.00 94.56 86 SER A C 1
ATOM 679 O O . SER A 1 86 ? 9.153 2.127 -11.239 1.00 94.56 86 SER A O 1
ATOM 681 N N . ALA A 1 87 ? 7.065 2.569 -11.911 1.00 94.38 87 ALA A N 1
ATOM 682 C CA . ALA A 1 87 ? 7.361 2.498 -13.347 1.00 94.38 87 ALA A CA 1
ATOM 683 C C . ALA A 1 87 ? 8.580 3.357 -13.749 1.00 94.38 87 ALA A C 1
ATOM 685 O O . ALA A 1 87 ? 9.443 2.905 -14.494 1.00 94.38 87 ALA A O 1
ATOM 686 N N . VAL A 1 88 ? 8.702 4.566 -13.188 1.00 90.75 88 VAL A N 1
ATOM 687 C CA . VAL A 1 88 ? 9.830 5.491 -13.432 1.00 90.75 88 VAL A CA 1
ATOM 688 C C . VAL A 1 88 ? 11.168 5.020 -12.850 1.00 90.75 88 VAL A C 1
ATOM 690 O O . VAL A 1 88 ? 12.215 5.526 -13.239 1.00 90.75 88 VAL A O 1
ATOM 693 N N . LEU A 1 89 ? 11.144 4.044 -11.942 1.00 90.06 89 LEU A N 1
ATOM 694 C CA . LEU A 1 89 ? 12.318 3.389 -11.361 1.00 90.06 89 LEU A CA 1
ATOM 695 C C . LEU A 1 89 ? 12.498 1.969 -11.921 1.00 90.06 89 LEU A C 1
ATOM 697 O O . LEU A 1 89 ? 12.985 1.086 -11.220 1.00 90.06 89 LEU A O 1
ATOM 701 N N . TYR A 1 90 ? 12.098 1.744 -13.178 1.00 92.19 90 TYR A N 1
ATOM 702 C CA . TYR A 1 90 ? 12.217 0.448 -13.863 1.00 92.19 90 TYR A CA 1
ATOM 703 C C . TYR A 1 90 ? 11.417 -0.681 -13.188 1.00 92.19 90 TYR A C 1
ATOM 705 O O . TYR A 1 90 ? 11.792 -1.850 -13.236 1.00 92.19 90 TYR A O 1
ATOM 713 N N . GLY A 1 91 ? 10.324 -0.317 -12.513 1.00 94.38 91 GLY A N 1
ATOM 714 C CA . GLY A 1 91 ? 9.357 -1.256 -11.962 1.00 94.38 91 GLY A CA 1
ATOM 715 C C . GLY A 1 91 ? 8.330 -1.690 -13.008 1.00 94.38 91 GLY A C 1
ATOM 716 O O . GLY A 1 91 ? 8.667 -2.070 -14.12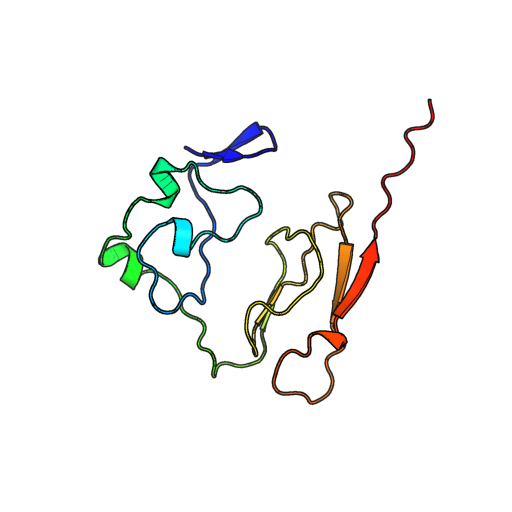9 1.00 94.38 91 GLY A O 1
ATOM 717 N N . LYS A 1 92 ? 7.048 -1.626 -12.646 1.00 96.69 92 LYS A N 1
ATOM 718 C CA . LYS A 1 92 ? 5.935 -2.018 -13.519 1.00 96.69 92 LYS A CA 1
ATOM 719 C C . LYS A 1 92 ? 5.036 -0.826 -13.798 1.00 96.69 92 LYS A C 1
ATOM 721 O O . LYS A 1 92 ? 4.673 -0.088 -12.882 1.00 96.69 92 LYS A O 1
ATOM 726 N N . LEU A 1 93 ? 4.630 -0.672 -15.055 1.00 97.38 93 LEU A N 1
ATOM 727 C CA . LEU A 1 93 ? 3.514 0.199 -15.405 1.00 97.38 93 LEU A CA 1
ATOM 728 C C . LEU A 1 93 ? 2.231 -0.623 -15.284 1.00 97.38 93 LEU A C 1
ATOM 730 O O . LEU A 1 93 ? 2.018 -1.546 -16.069 1.00 97.38 93 LEU A O 1
ATOM 734 N N . VAL A 1 94 ? 1.421 -0.321 -14.270 1.00 98.38 94 VAL A N 1
ATOM 735 C CA . VAL A 1 94 ? 0.268 -1.136 -13.864 1.00 98.38 94 VAL A CA 1
ATOM 736 C C . VAL A 1 94 ? -1.033 -0.396 -14.146 1.00 98.38 94 VAL A C 1
ATOM 738 O O . VAL A 1 94 ? -1.149 0.802 -13.895 1.00 98.38 94 VAL A O 1
ATOM 741 N N . ALA A 1 95 ? -2.030 -1.136 -14.615 1.00 98.31 95 ALA A N 1
ATOM 742 C CA . ALA A 1 95 ? -3.416 -0.712 -14.697 1.00 98.31 95 ALA A CA 1
ATOM 743 C C . ALA A 1 95 ? -4.338 -1.792 -14.109 1.00 98.31 95 ALA A C 1
ATOM 745 O O . ALA A 1 95 ? -3.942 -2.945 -13.921 1.00 98.31 95 ALA A O 1
ATOM 746 N N . TYR A 1 96 ? -5.579 -1.413 -13.822 1.00 98.62 96 TYR A N 1
ATOM 747 C CA . TYR A 1 96 ? -6.621 -2.315 -13.343 1.00 98.62 96 TYR A CA 1
ATOM 748 C C . TYR A 1 96 ? -7.844 -2.220 -14.262 1.00 98.62 96 TYR A C 1
ATOM 750 O O . TYR A 1 96 ? -8.268 -1.119 -14.614 1.00 98.62 96 TYR A O 1
ATOM 758 N N . ARG A 1 97 ? -8.396 -3.367 -14.670 1.00 98.31 97 ARG A N 1
ATOM 759 C CA . ARG A 1 97 ? -9.559 -3.458 -15.570 1.00 98.31 97 ARG A CA 1
ATOM 760 C C . ARG A 1 97 ? -10.865 -3.498 -14.774 1.00 98.31 97 ARG A C 1
ATOM 762 O O . ARG A 1 97 ? -11.410 -4.573 -14.553 1.00 98.31 97 ARG A O 1
ATOM 769 N N . LEU A 1 98 ? -11.335 -2.334 -14.329 1.00 97.75 98 LEU A N 1
ATOM 770 C CA . LEU A 1 98 ? -12.591 -2.219 -13.583 1.00 97.75 98 LEU A CA 1
ATOM 771 C C . LEU A 1 98 ? -13.803 -2.426 -14.501 1.00 97.75 98 LEU A C 1
ATOM 773 O O . LEU A 1 98 ? -13.945 -1.690 -15.476 1.00 97.75 98 LEU A O 1
ATOM 777 N N . ASP A 1 99 ? -14.673 -3.377 -14.152 1.00 96.50 99 ASP A N 1
ATOM 778 C CA . ASP A 1 99 ? -16.003 -3.524 -14.754 1.00 96.50 99 ASP A CA 1
ATOM 779 C C . ASP A 1 99 ? -17.078 -3.086 -13.737 1.00 96.50 99 ASP A C 1
ATOM 781 O O . ASP A 1 99 ? -17.109 -1.937 -13.304 1.00 96.50 99 ASP A O 1
ATOM 785 N N . GLN A 1 100 ? -17.957 -4.011 -13.337 1.00 96.31 100 GLN A N 1
ATOM 786 C CA . GLN A 1 100 ? -19.072 -3.785 -12.413 1.00 96.31 100 GLN A CA 1
ATOM 787 C C . GLN A 1 100 ? -18.835 -4.423 -11.037 1.00 96.31 100 GLN A C 1
ATOM 789 O O . GLN A 1 100 ? -19.749 -4.460 -10.211 1.00 96.31 100 GLN A O 1
ATOM 794 N N . GLU A 1 101 ? -17.650 -4.988 -10.793 1.00 96.38 101 GLU A N 1
ATOM 795 C CA . GLU A 1 101 ? -17.325 -5.574 -9.500 1.00 96.38 101 GLU A CA 1
ATOM 796 C C . GLU A 1 101 ? -17.321 -4.521 -8.386 1.00 96.38 101 GLU A C 1
ATOM 798 O O . GLU A 1 101 ? -16.948 -3.366 -8.578 1.00 96.38 101 GLU A O 1
ATOM 803 N N . THR A 1 102 ? -17.720 -4.941 -7.187 1.00 95.38 102 THR A N 1
ATOM 804 C CA . THR A 1 102 ? -17.688 -4.103 -5.978 1.00 95.38 102 THR A CA 1
ATOM 805 C C . THR A 1 102 ? -16.496 -4.425 -5.078 1.00 95.38 102 THR A C 1
ATOM 807 O O . THR A 1 102 ? -16.365 -3.846 -4.005 1.00 95.38 102 THR A O 1
ATOM 810 N N . HIS A 1 103 ? -15.645 -5.364 -5.499 1.00 97.88 103 HIS A N 1
ATOM 811 C CA . HIS A 1 103 ? -14.406 -5.744 -4.832 1.00 97.88 103 HIS A CA 1
ATOM 812 C C . HIS A 1 103 ? -13.290 -5.854 -5.870 1.00 97.88 103 HIS A C 1
ATOM 814 O O . HIS A 1 103 ? -13.534 -6.319 -6.976 1.00 97.88 103 HIS A O 1
ATOM 820 N N . VAL A 1 104 ? -12.076 -5.456 -5.505 1.00 98.31 104 VAL A N 1
ATOM 821 C CA . VAL A 1 104 ? -10.883 -5.560 -6.343 1.00 98.31 104 VAL A CA 1
ATOM 822 C C . VAL A 1 104 ? -10.548 -7.034 -6.572 1.00 98.31 104 VAL A C 1
ATOM 824 O O . VAL A 1 104 ? -10.244 -7.769 -5.631 1.00 98.31 104 VAL A O 1
ATOM 827 N N . ASP A 1 105 ? -10.560 -7.437 -7.834 1.00 98.00 105 ASP A N 1
ATOM 828 C CA . ASP A 1 105 ? -10.233 -8.777 -8.302 1.00 98.00 105 ASP A CA 1
ATOM 829 C C . ASP A 1 105 ? -8.725 -8.883 -8.626 1.00 98.00 105 ASP A C 1
ATOM 831 O O . ASP A 1 105 ? -8.227 -8.155 -9.494 1.00 98.00 105 ASP A O 1
ATOM 835 N N . PRO A 1 106 ? -7.964 -9.770 -7.960 1.00 97.56 106 PRO A N 1
ATOM 836 C CA . PRO A 1 106 ? -6.546 -9.983 -8.253 1.00 97.56 106 PRO A CA 1
ATOM 837 C C . PRO A 1 106 ? -6.228 -10.305 -9.723 1.00 97.56 106 PRO A C 1
ATOM 839 O O . PRO A 1 106 ? -5.149 -9.945 -10.193 1.00 97.56 106 PRO A O 1
ATOM 842 N N . ASP A 1 107 ? -7.152 -10.910 -10.473 1.00 98.00 107 ASP A N 1
ATOM 843 C CA . ASP A 1 107 ? -6.914 -11.333 -11.861 1.00 98.00 107 ASP A CA 1
ATOM 844 C C . ASP A 1 107 ? -7.107 -10.192 -12.881 1.00 98.00 107 ASP A C 1
ATOM 846 O O . ASP A 1 107 ? -6.802 -10.312 -14.076 1.00 98.00 107 ASP A O 1
ATOM 850 N N . LYS A 1 108 ? -7.594 -9.036 -12.418 1.00 98.50 108 LYS A N 1
ATOM 851 C CA . LYS A 1 108 ? -7.877 -7.864 -13.257 1.00 98.50 108 LYS A CA 1
ATOM 852 C C . LYS A 1 108 ? -6.752 -6.835 -13.300 1.00 98.50 108 LYS A C 1
ATOM 854 O O . LYS A 1 108 ? -6.842 -5.870 -14.069 1.00 98.50 108 LYS A O 1
ATOM 859 N N . PHE A 1 109 ? -5.669 -7.060 -12.559 1.00 98.62 109 PHE A N 1
ATOM 860 C CA . PHE A 1 109 ? -4.437 -6.292 -12.712 1.00 98.62 109 PHE A CA 1
ATOM 861 C C . PHE A 1 109 ? -3.747 -6.656 -14.030 1.00 98.62 109 PHE A C 1
ATOM 863 O O . PHE A 1 109 ? -3.588 -7.824 -14.372 1.00 98.62 109 PHE A O 1
ATOM 870 N N . VAL A 1 110 ? -3.313 -5.641 -14.773 1.00 98.56 110 VAL A N 1
ATOM 871 C CA . VAL A 1 110 ? -2.521 -5.793 -16.000 1.00 98.56 110 VAL A CA 1
ATOM 872 C C . VAL A 1 110 ? -1.299 -4.899 -15.918 1.00 98.56 110 VAL A C 1
ATOM 874 O O . VAL A 1 110 ? -1.374 -3.782 -15.405 1.00 98.56 110 VAL A O 1
ATOM 877 N N . TRP A 1 111 ? -0.156 -5.378 -16.397 1.00 98.19 111 TRP A N 1
ATOM 878 C CA . TRP A 1 111 ? 1.075 -4.602 -16.339 1.00 98.19 111 TRP A CA 1
ATOM 879 C C . TRP A 1 111 ? 2.073 -5.000 -17.414 1.00 98.19 111 TRP A C 1
ATOM 881 O O . TRP A 1 111 ? 2.029 -6.101 -17.960 1.00 98.19 111 TRP A O 1
ATOM 891 N N . VAL A 1 112 ? 3.010 -4.090 -17.658 1.00 97.62 112 VAL A N 1
ATOM 892 C CA . VAL A 1 112 ? 4.245 -4.350 -18.401 1.00 97.62 112 VAL A CA 1
ATOM 893 C C . VAL A 1 112 ? 5.444 -4.025 -17.515 1.00 97.62 112 VAL A C 1
ATOM 895 O O . VAL A 1 112 ? 5.384 -3.113 -16.684 1.00 97.62 112 VAL A O 1
ATOM 898 N N . ASP A 1 113 ? 6.529 -4.777 -17.681 1.00 96.12 113 ASP A N 1
ATOM 899 C CA . ASP A 1 113 ? 7.814 -4.473 -17.051 1.00 96.12 113 ASP A CA 1
ATOM 900 C C . ASP A 1 113 ? 8.493 -3.306 -17.773 1.00 96.12 113 ASP A C 1
ATOM 902 O O . ASP A 1 113 ? 8.627 -3.314 -18.999 1.00 96.12 113 ASP A O 1
ATOM 906 N N . VAL A 1 114 ? 8.933 -2.298 -17.017 1.00 93.69 114 VAL A N 1
ATOM 907 C CA . VAL A 1 114 ? 9.662 -1.158 -17.574 1.00 93.69 114 VAL A CA 1
ATOM 908 C C . VAL A 1 114 ? 11.134 -1.535 -17.685 1.00 93.69 114 VAL A C 1
ATOM 910 O O . VAL A 1 114 ? 11.848 -1.619 -16.690 1.00 93.69 114 VAL A O 1
ATOM 913 N N . GLN A 1 115 ? 11.592 -1.765 -18.914 1.00 85.31 115 GLN A N 1
ATOM 914 C CA . GLN A 1 115 ? 12.990 -2.089 -19.181 1.00 85.31 115 GLN A CA 1
ATOM 915 C C . GLN A 1 115 ? 13.888 -0.890 -18.868 1.00 85.31 115 GLN A C 1
ATOM 917 O O . GLN A 1 115 ? 13.584 0.249 -19.234 1.00 85.31 115 GLN A O 1
ATOM 922 N N . ARG A 1 116 ? 15.027 -1.154 -18.224 1.00 79.75 116 ARG A N 1
ATOM 923 C CA . ARG A 1 116 ? 16.104 -0.171 -18.134 1.00 79.75 116 ARG A CA 1
ATOM 924 C C . ARG A 1 116 ? 16.723 -0.045 -19.526 1.00 79.75 116 ARG A C 1
ATOM 926 O O . ARG A 1 116 ? 17.121 -1.077 -20.062 1.00 79.75 116 ARG A O 1
ATOM 933 N N . PRO A 1 117 ? 16.807 1.158 -20.123 1.00 74.62 117 PRO A N 1
ATOM 934 C CA . PRO A 1 117 ? 17.558 1.331 -21.357 1.00 74.62 117 PRO A CA 1
ATOM 935 C C . PRO A 1 117 ? 18.965 0.777 -21.137 1.00 74.62 117 PRO A C 1
ATOM 937 O O . PRO A 1 117 ? 19.599 1.121 -20.133 1.00 74.62 117 PRO A O 1
ATOM 940 N N . GLU A 1 118 ? 19.423 -0.111 -22.020 1.00 69.56 118 GLU A N 1
ATOM 941 C CA . GLU A 1 118 ? 20.811 -0.558 -21.996 1.00 69.56 118 GLU A CA 1
ATOM 942 C C . GLU A 1 118 ? 21.689 0.692 -22.051 1.00 69.56 118 GLU A C 1
ATOM 944 O O . GLU A 1 118 ? 21.554 1.532 -22.944 1.00 69.56 118 GLU A O 1
ATOM 949 N N . VAL A 1 119 ? 22.550 0.858 -21.047 1.00 58.50 119 VAL A N 1
ATOM 950 C CA . VAL A 1 119 ? 23.617 1.846 -21.136 1.00 58.50 119 VAL A CA 1
ATOM 951 C C . VAL A 1 119 ? 24.583 1.254 -22.148 1.00 58.50 119 VAL A C 1
ATOM 953 O O . VAL A 1 119 ? 25.369 0.375 -21.797 1.00 58.50 119 VAL A O 1
ATOM 956 N N . SER A 1 120 ? 24.442 1.647 -23.415 1.00 47.38 120 SER A N 1
ATOM 957 C CA . SER A 1 120 ? 25.418 1.294 -24.441 1.00 47.38 120 SER A CA 1
ATOM 958 C C . SER A 1 120 ? 26.815 1.661 -23.922 1.00 47.38 120 SER A C 1
ATOM 960 O O . SER A 1 120 ? 26.966 2.774 -23.404 1.00 47.38 120 SER A O 1
ATOM 962 N N . PRO A 1 121 ? 27.791 0.738 -23.989 1.00 56.59 121 PRO A N 1
ATOM 963 C CA . PRO A 1 121 ? 29.157 0.995 -23.545 1.00 56.59 121 PRO A CA 1
ATOM 964 C C . PRO A 1 121 ? 29.832 2.127 -24.328 1.00 56.59 121 PRO A C 1
ATOM 966 O O . PRO A 1 121 ? 29.440 2.374 -25.494 1.00 56.59 121 PRO A O 1
#

Foldseek 3Di:
DFQFPVRDDDPDFAFDLAQDDDFAPLSTGQAPGHGDPVRRRHGDDPVRVVVRHHDYLPHFADEAEDRQAADQFDAPHQRYGYQHVNLVVQGKRKDFDDDPDRGGDRVRIDIDGRDDPPPDD

InterPro domains:
  IPR029052 Metallo-dependent phosphatase-like [G3DSA:3.60.21.10] (6-109)

pLDDT: mean 91.17, std 9.78, range [47.38, 98.62]

Radius of gyration: 16.65 Å; chains: 1; bounding box: 48×25×46 Å

Sequence (121 aa):
TLTGGDGLTREFFRTKFWEDNPQTYGDVVFQPDALPEGVAKTPLSTSEKNALLRYGSNEPLLFVGHYWRSGIPAPIRPNLACLDYSAVLYGKLVAYRLDQETHVDPDKFVWVDVQRPEVSP